Protein AF-A0A5B8H6M1-F1 (afdb_monomer_lite)

Radius of gyration: 38.31 Å; chains: 1; bounding box: 55×42×134 Å

pLDDT: mean 80.53, std 18.55, range [40.47, 98.44]

Sequence (174 aa):
MTNRDAPRPSALPEDAEYSQTPLSSAQYHEQLTAAAASGTKLLSQSTMETQHTINELTKAKNHEELGKITVHGWMHKQGSRKFKGPVAKSWRKRYFALEGAKMYYFHSDVDCRKYFNSRNGELVVGAIDLRDAFKLEQSERLDLPARGIVIHTRHRAWLVCPETDQDFTMWFDA

Foldseek 3Di:
DDDDDDDDDDDDDDDPDPPPPPDPPVRVVVVVVVVVVVVVVVVVVVVVVVVVVVVVVVVVVLVVLQLDWQDKDKKWWFADPPDPDPDGTDIDIWIWTDGPQKIWTFNDVVLVVVCSVPVPCVRTPDMDRNVQWDDWDWDPDPPDPATWIWTDGPVDTIIMHGPDPVSVVSVRVD

Structure (mmCIF, N/CA/C/O backbone):
data_AF-A0A5B8H6M1-F1
#
_entry.id   AF-A0A5B8H6M1-F1
#
loop_
_atom_site.group_PDB
_atom_site.id
_atom_site.type_symbol
_atom_site.label_atom_id
_atom_site.label_alt_id
_atom_site.label_comp_id
_atom_site.label_asym_id
_atom_site.label_entity_id
_atom_site.label_seq_id
_atom_site.pdbx_PDB_ins_code
_atom_site.Cartn_x
_atom_site.Cartn_y
_atom_site.Cartn_z
_atom_site.occupancy
_atom_site.B_iso_or_equiv
_atom_site.auth_seq_id
_atom_site.auth_comp_id
_atom_site.auth_asym_id
_atom_site.auth_atom_id
_atom_site.pdbx_PDB_model_num
ATOM 1 N N . MET A 1 1 ? -25.505 21.810 119.406 1.00 46.06 1 MET A N 1
ATOM 2 C CA . MET A 1 1 ? -25.298 20.350 119.514 1.00 46.06 1 MET A CA 1
ATOM 3 C C . MET A 1 1 ? -26.530 19.688 118.923 1.00 46.06 1 MET A C 1
ATOM 5 O O . MET A 1 1 ? -27.561 19.636 119.575 1.00 46.06 1 MET A O 1
ATOM 9 N N . THR A 1 2 ? -26.485 19.371 117.633 1.00 47.56 2 THR A N 1
ATOM 10 C CA . THR A 1 2 ? -27.658 18.973 116.843 1.00 47.56 2 THR A CA 1
ATOM 11 C C . THR A 1 2 ? -27.647 17.467 116.618 1.00 47.56 2 THR A C 1
ATOM 13 O O . THR A 1 2 ? -26.784 16.965 115.903 1.00 47.56 2 THR A O 1
ATOM 16 N N . ASN A 1 3 ? -28.618 16.772 117.209 1.00 42.91 3 ASN A N 1
ATOM 17 C CA . ASN A 1 3 ? -28.997 15.414 116.827 1.00 42.91 3 ASN A CA 1
ATOM 18 C C . ASN A 1 3 ? -29.767 15.463 115.502 1.00 42.91 3 ASN A C 1
ATOM 20 O O . ASN A 1 3 ? -30.754 16.194 115.408 1.00 42.91 3 ASN A O 1
ATOM 24 N N . ARG A 1 4 ? -29.347 14.671 114.511 1.00 44.03 4 ARG A N 1
ATOM 25 C CA . ARG A 1 4 ? -30.191 14.233 113.390 1.00 44.03 4 ARG A CA 1
ATOM 26 C C . ARG A 1 4 ? -29.807 12.810 112.984 1.00 44.03 4 ARG A C 1
ATOM 28 O O . ARG A 1 4 ? -28.648 12.546 112.679 1.00 44.03 4 ARG A O 1
ATOM 35 N N . ASP A 1 5 ? -30.816 11.945 113.020 1.00 51.47 5 ASP A N 1
ATOM 36 C CA . ASP A 1 5 ? -30.869 10.588 112.478 1.00 51.47 5 ASP A CA 1
ATOM 37 C C . ASP A 1 5 ? -30.302 10.477 111.058 1.00 51.47 5 ASP A C 1
ATOM 39 O O . ASP A 1 5 ? -30.555 11.335 110.208 1.00 51.47 5 ASP A O 1
ATOM 43 N N . ALA A 1 6 ? -29.617 9.365 110.787 1.00 51.78 6 ALA A N 1
ATOM 44 C CA . ALA A 1 6 ? -29.251 8.934 109.443 1.00 51.78 6 ALA A CA 1
ATOM 45 C C . ALA A 1 6 ? -29.960 7.604 109.121 1.00 51.78 6 ALA A C 1
ATOM 47 O O . ALA A 1 6 ? -29.660 6.591 109.759 1.00 51.78 6 ALA A O 1
ATOM 48 N N . PRO A 1 7 ? -30.879 7.564 108.139 1.00 55.06 7 PRO A N 1
ATOM 49 C CA . PRO A 1 7 ? -31.447 6.322 107.646 1.00 55.06 7 PRO A CA 1
ATOM 50 C C . PRO A 1 7 ? -30.567 5.710 106.544 1.00 55.06 7 PRO A C 1
ATOM 52 O O . PRO A 1 7 ? -29.964 6.400 105.723 1.00 55.06 7 PRO A O 1
ATOM 55 N N . ARG A 1 8 ? -30.519 4.377 106.540 1.00 56.59 8 ARG A N 1
ATOM 56 C CA . ARG A 1 8 ? -29.925 3.511 105.508 1.00 56.59 8 ARG A CA 1
ATOM 57 C C . ARG A 1 8 ? -30.525 3.798 104.116 1.00 56.59 8 ARG A C 1
ATOM 59 O O . ARG A 1 8 ? -31.749 3.831 104.021 1.00 56.59 8 ARG A O 1
ATOM 66 N N . PRO A 1 9 ? -29.724 3.828 103.037 1.00 49.09 9 PRO A N 1
ATOM 67 C CA . PRO A 1 9 ? -30.198 3.536 101.681 1.00 49.09 9 PRO A CA 1
ATOM 68 C C . PRO A 1 9 ? -29.655 2.156 101.250 1.00 49.09 9 PRO A C 1
ATOM 70 O O . PRO A 1 9 ? -28.450 1.925 101.295 1.00 49.09 9 PRO A O 1
ATOM 73 N N . SER A 1 10 ? -30.464 1.095 101.151 1.00 49.41 10 SER A N 1
ATOM 74 C CA . SER A 1 10 ? -31.364 0.693 100.048 1.00 49.41 10 SER A CA 1
ATOM 75 C C . SER A 1 10 ? -30.655 0.439 98.710 1.00 49.41 10 SER A C 1
ATOM 77 O O . SER A 1 10 ? -29.885 1.261 98.226 1.00 49.41 10 SER A O 1
ATOM 79 N N . ALA A 1 11 ? -30.938 -0.748 98.170 1.00 52.44 11 ALA A N 1
ATOM 80 C CA . ALA A 1 11 ? -30.343 -1.389 97.006 1.00 52.44 11 ALA A CA 1
ATOM 81 C C . ALA A 1 11 ? -30.409 -0.554 95.717 1.00 52.44 11 ALA A C 1
ATOM 83 O O . ALA A 1 11 ? -31.355 0.201 95.495 1.00 52.44 11 ALA A O 1
ATOM 84 N N . LEU A 1 12 ? -29.398 -0.742 94.867 1.00 43.41 12 LEU A N 1
ATOM 85 C CA . LEU A 1 12 ? -29.358 -0.249 93.491 1.00 43.41 12 LEU A CA 1
ATOM 86 C C . LEU A 1 12 ? -30.338 -1.053 92.613 1.00 43.41 12 LEU A C 1
ATOM 88 O O . LEU A 1 12 ? -30.403 -2.273 92.786 1.00 43.41 12 LEU A O 1
ATOM 92 N N . PRO A 1 13 ? -31.072 -0.410 91.686 1.00 48.78 13 PRO A N 1
ATOM 93 C CA . PRO A 1 13 ? -31.989 -1.095 90.787 1.00 48.78 13 PRO A CA 1
ATOM 94 C C . PRO A 1 13 ? -31.302 -1.602 89.507 1.00 48.78 13 PRO A C 1
ATOM 96 O O . PRO A 1 13 ? -30.498 -0.905 88.891 1.00 48.78 13 PRO A O 1
ATOM 99 N N . GLU A 1 14 ? -31.666 -2.843 89.193 1.00 50.09 14 GLU A N 1
ATOM 100 C CA . GLU A 1 14 ? -31.823 -3.549 87.912 1.00 50.09 14 GLU A CA 1
ATOM 101 C C . GLU A 1 14 ? -31.376 -2.858 86.605 1.00 50.09 14 GLU A C 1
ATOM 103 O O . GLU A 1 14 ? -31.941 -1.864 86.153 1.00 50.09 14 GLU A O 1
ATOM 108 N N . ASP A 1 15 ? -30.374 -3.478 85.975 1.00 41.75 15 ASP A N 1
ATOM 109 C CA . ASP A 1 15 ? -30.357 -3.964 84.586 1.00 41.75 15 ASP A CA 1
ATOM 110 C C . ASP A 1 15 ? -31.256 -3.246 83.559 1.00 41.75 15 ASP A C 1
ATOM 112 O O . ASP A 1 15 ? -32.371 -3.667 83.251 1.00 41.75 15 ASP A O 1
ATOM 116 N N . ALA A 1 16 ? -30.702 -2.224 82.900 1.00 46.03 16 ALA A N 1
ATOM 117 C CA . ALA A 1 16 ? -31.106 -1.869 81.542 1.00 46.03 16 ALA A CA 1
ATOM 118 C C . ALA A 1 16 ? -30.239 -2.666 80.555 1.00 46.03 16 ALA A C 1
ATOM 120 O O . ALA A 1 16 ? -29.124 -2.273 80.205 1.00 46.03 16 ALA A O 1
ATOM 121 N N . GLU A 1 17 ? -30.761 -3.818 80.142 1.00 40.47 17 GLU A N 1
ATOM 122 C CA . GLU A 1 17 ? -30.208 -4.712 79.128 1.00 40.47 17 GLU A CA 1
ATOM 123 C C . GLU A 1 17 ? -30.037 -3.970 77.783 1.00 40.47 17 GLU A C 1
ATOM 125 O O . GLU A 1 17 ? -30.965 -3.835 76.984 1.00 40.47 17 GLU A O 1
ATOM 130 N N . TYR A 1 18 ? -28.827 -3.486 77.492 1.00 42.03 18 TYR A N 1
ATOM 131 C CA . TYR A 1 18 ? -28.427 -3.177 76.119 1.00 42.03 18 TYR A CA 1
ATOM 132 C C . TYR A 1 18 ? -28.172 -4.513 75.411 1.00 42.03 18 TYR A C 1
ATOM 134 O O . TYR A 1 18 ? -27.050 -5.014 75.374 1.00 42.03 18 TYR A O 1
ATOM 142 N N . SER A 1 19 ? -29.224 -5.116 74.851 1.00 49.91 19 SER A N 1
ATOM 143 C CA . SER A 1 19 ? -29.085 -6.244 73.923 1.00 49.91 19 SER A CA 1
ATOM 144 C C . SER A 1 19 ? -28.500 -5.752 72.593 1.00 49.91 19 SER A C 1
ATOM 146 O O . SER A 1 19 ? -29.180 -5.637 71.578 1.00 49.91 19 SER A O 1
ATOM 148 N N . GLN A 1 20 ? -27.205 -5.441 72.591 1.00 52.25 20 GLN A N 1
ATOM 149 C CA . GLN A 1 20 ? -26.383 -5.524 71.392 1.00 52.25 20 GLN A CA 1
ATOM 150 C C . GLN A 1 20 ? -25.789 -6.926 71.363 1.00 52.25 20 GLN A C 1
ATOM 152 O O . GLN A 1 20 ? -24.673 -7.149 71.821 1.00 52.25 20 GLN A O 1
ATOM 157 N N . THR A 1 21 ? -26.533 -7.891 70.824 1.00 56.41 21 THR A N 1
ATOM 158 C CA . THR A 1 21 ? -25.902 -9.127 70.359 1.00 56.41 21 THR A CA 1
ATOM 159 C C . THR A 1 21 ? -24.965 -8.748 69.211 1.00 56.41 21 THR A C 1
ATOM 161 O O . THR A 1 21 ? -25.460 -8.274 68.181 1.00 56.41 21 THR A O 1
ATOM 164 N N . PRO A 1 22 ? -23.635 -8.897 69.348 1.00 56.94 22 PRO A N 1
ATOM 165 C CA . PRO A 1 22 ? -22.748 -8.709 68.216 1.00 56.94 22 PRO A CA 1
ATOM 166 C C . PRO A 1 22 ? -23.116 -9.762 67.173 1.00 56.94 22 PRO A C 1
ATOM 168 O O . PRO A 1 22 ? -23.216 -10.951 67.483 1.00 56.94 22 PRO A O 1
ATOM 171 N N . LEU A 1 23 ? -23.375 -9.310 65.947 1.00 58.31 23 LEU A N 1
ATOM 172 C CA . LEU A 1 23 ? -23.621 -10.204 64.823 1.00 58.31 23 LEU A CA 1
ATOM 173 C C . LEU A 1 23 ? -22.461 -11.202 64.732 1.00 58.31 23 LEU A C 1
ATOM 175 O O . LEU A 1 23 ? -21.286 -10.847 64.854 1.00 58.31 23 LEU A O 1
ATOM 179 N N . SER A 1 24 ? -22.804 -12.470 64.537 1.00 68.19 24 SER A N 1
ATOM 180 C CA . SER A 1 24 ? -21.820 -13.522 64.314 1.00 68.19 24 SER A CA 1
ATOM 181 C C . SER A 1 24 ? -20.982 -13.189 63.078 1.00 68.19 24 SER A C 1
ATOM 183 O O . SER A 1 24 ? -21.485 -12.630 62.101 1.00 68.19 24 SER A O 1
ATOM 185 N N . SER A 1 25 ? -19.705 -13.574 63.083 1.00 63.84 25 SER A N 1
ATOM 186 C CA . SER A 1 25 ? -18.824 -13.455 61.913 1.00 63.84 25 SER A CA 1
ATOM 187 C C . SER A 1 25 ? -19.441 -14.072 60.650 1.00 63.84 25 SER A C 1
ATOM 189 O O . SER A 1 25 ? -19.243 -13.551 59.554 1.00 63.84 25 SER A O 1
ATOM 191 N N . ALA A 1 26 ? -20.254 -15.123 60.803 1.00 67.69 26 ALA A N 1
ATOM 192 C CA . ALA A 1 26 ? -21.008 -15.728 59.711 1.00 67.69 26 ALA A CA 1
ATOM 193 C C . ALA A 1 26 ? -22.090 -14.788 59.153 1.00 67.69 26 ALA A C 1
ATOM 195 O O . ALA A 1 26 ? -22.218 -14.651 57.939 1.00 67.69 26 ALA A O 1
ATOM 196 N N . GLN A 1 27 ? -22.811 -14.079 60.025 1.00 69.56 27 GLN A N 1
ATOM 197 C CA . GLN A 1 27 ? -23.860 -13.135 59.624 1.00 69.56 27 GLN A CA 1
ATOM 198 C C . GLN A 1 27 ? -23.271 -11.892 58.946 1.00 69.56 27 GLN A C 1
ATOM 200 O O . GLN A 1 27 ? -23.824 -11.405 57.961 1.00 69.56 27 GLN A O 1
ATOM 205 N N . TYR A 1 28 ? -22.109 -11.419 59.411 1.00 61.12 28 TYR A N 1
ATOM 206 C CA . TYR A 1 28 ? -21.356 -10.363 58.729 1.00 61.12 28 TYR A CA 1
ATOM 207 C C . TYR A 1 28 ? -20.914 -10.785 57.322 1.00 61.12 28 TYR A C 1
ATOM 209 O O . TYR A 1 28 ? -21.016 -10.001 56.376 1.00 61.12 28 TYR A O 1
ATOM 217 N N . HIS A 1 29 ? -20.443 -12.024 57.163 1.00 61.19 29 HIS A N 1
ATOM 218 C CA . HIS A 1 29 ? -20.011 -12.537 55.865 1.00 61.19 29 HIS A CA 1
ATOM 219 C C . HIS A 1 29 ? -21.188 -12.699 54.890 1.00 61.19 29 HIS A C 1
ATOM 221 O O . HIS A 1 29 ? -21.080 -12.353 53.712 1.00 61.19 29 HIS A O 1
ATOM 227 N N . GLU A 1 30 ? -22.340 -13.151 55.382 1.00 64.25 30 GLU A N 1
ATOM 228 C CA . GLU A 1 30 ? -23.560 -13.306 54.588 1.00 64.25 30 GLU A CA 1
ATOM 229 C C . GLU A 1 30 ? -24.119 -11.952 54.113 1.00 64.25 30 GLU A C 1
ATOM 231 O O . GLU A 1 30 ? -24.446 -11.803 52.933 1.00 64.25 30 GLU A O 1
ATOM 236 N N . GLN A 1 31 ? -24.115 -10.920 54.970 1.00 63.38 31 GLN A N 1
ATOM 237 C CA . GLN A 1 31 ? -24.501 -9.552 54.587 1.00 63.38 31 GLN A CA 1
ATOM 238 C C . GLN A 1 31 ? -23.579 -8.941 53.520 1.00 63.38 31 GLN A C 1
ATOM 240 O O . GLN A 1 31 ? -24.069 -8.336 52.563 1.00 63.38 31 GLN A O 1
ATOM 245 N N . LEU A 1 32 ? -22.258 -9.119 53.642 1.00 58.44 32 LEU A N 1
ATOM 246 C CA . LEU A 1 32 ? -21.295 -8.653 52.633 1.00 58.44 32 LEU A CA 1
ATOM 247 C C . LEU A 1 32 ? -21.494 -9.363 51.285 1.00 58.44 32 LEU A C 1
ATOM 249 O O . LEU A 1 32 ? -21.409 -8.734 50.229 1.00 58.44 32 LEU A O 1
ATOM 253 N N . THR A 1 33 ? -21.817 -10.657 51.318 1.00 60.25 33 THR A N 1
ATOM 254 C CA . THR A 1 33 ? -22.051 -11.464 50.112 1.00 60.25 33 THR A CA 1
ATOM 255 C C . THR A 1 33 ? -23.355 -11.063 49.411 1.00 60.25 33 THR A C 1
ATOM 257 O O . THR A 1 33 ? -23.377 -10.896 48.189 1.00 60.25 33 THR A O 1
ATOM 260 N N . ALA A 1 34 ? -24.430 -10.825 50.168 1.00 59.06 34 ALA A N 1
ATOM 261 C CA . ALA A 1 34 ? -25.723 -10.394 49.633 1.00 59.06 34 ALA A CA 1
ATOM 262 C C . ALA A 1 34 ? -25.672 -8.986 49.002 1.00 59.06 34 ALA A C 1
ATOM 264 O O . ALA A 1 34 ? -26.248 -8.759 47.933 1.00 59.06 34 ALA A O 1
ATOM 265 N N . ALA A 1 35 ? -24.934 -8.051 49.615 1.00 57.16 35 ALA A N 1
ATOM 266 C CA . ALA A 1 35 ? -24.728 -6.706 49.073 1.00 57.16 35 ALA A CA 1
ATOM 267 C C . ALA A 1 35 ? -23.869 -6.711 47.789 1.00 57.16 35 ALA A C 1
ATOM 269 O O . ALA A 1 35 ? -24.172 -5.987 46.838 1.00 57.16 35 ALA A O 1
ATOM 270 N N . ALA A 1 36 ? -22.844 -7.569 47.712 1.00 54.56 36 ALA A N 1
ATOM 271 C CA . ALA A 1 36 ? -21.989 -7.707 46.528 1.00 54.56 36 ALA A CA 1
ATOM 272 C C . ALA A 1 36 ? -22.697 -8.378 45.328 1.00 54.56 36 ALA A C 1
ATOM 274 O O . ALA A 1 36 ? -22.400 -8.070 44.169 1.00 54.56 36 ALA A O 1
ATOM 275 N N . ALA A 1 37 ? -23.663 -9.268 45.577 1.00 53.41 37 ALA A N 1
ATOM 276 C CA . ALA A 1 37 ? -24.377 -10.008 44.531 1.00 53.41 37 ALA A CA 1
ATOM 277 C C . ALA A 1 37 ? -25.367 -9.147 43.717 1.00 53.41 37 ALA A C 1
ATOM 279 O O . ALA A 1 37 ? -25.626 -9.439 42.548 1.00 53.41 37 ALA A O 1
ATOM 280 N N . SER A 1 38 ? -25.904 -8.071 44.304 1.00 53.66 38 SER A N 1
ATOM 281 C CA . SER A 1 38 ? -26.875 -7.196 43.624 1.00 53.66 38 SER A CA 1
ATOM 282 C C . SER A 1 38 ? -26.205 -6.146 42.725 1.00 53.66 38 SER A C 1
ATOM 284 O O . SER A 1 38 ? -26.712 -5.844 41.646 1.00 53.66 38 SER A O 1
ATOM 286 N N . GLY A 1 39 ? -25.030 -5.633 43.114 1.00 49.53 39 GLY A N 1
ATOM 287 C CA . GLY A 1 39 ? -24.274 -4.654 42.316 1.00 49.53 39 GLY A CA 1
ATOM 288 C C . GLY A 1 39 ? -23.553 -5.254 41.101 1.00 49.53 39 GLY A C 1
ATOM 289 O O . GLY A 1 39 ? -23.376 -4.588 40.083 1.00 49.53 39 GLY A O 1
ATOM 290 N N . THR A 1 40 ? -23.179 -6.534 41.165 1.00 51.44 40 THR A N 1
ATOM 291 C CA . THR A 1 40 ? -22.402 -7.215 40.115 1.00 51.44 40 THR A CA 1
ATOM 292 C C . THR A 1 40 ? -23.211 -7.530 38.855 1.00 51.44 40 THR A C 1
ATOM 294 O O . THR A 1 40 ? -22.655 -7.470 37.759 1.00 51.44 40 THR A O 1
ATOM 297 N N . LYS A 1 41 ? -24.520 -7.805 38.966 1.00 52.78 41 LYS A N 1
ATOM 298 C CA . LYS A 1 41 ? -25.389 -8.041 37.795 1.00 52.78 41 LYS A CA 1
ATOM 299 C C . LYS A 1 41 ? -25.662 -6.777 36.976 1.00 52.78 41 LYS A C 1
ATOM 301 O O . LYS A 1 41 ? -25.648 -6.846 35.753 1.00 52.78 41 LYS A O 1
ATOM 306 N N . LEU A 1 42 ? -25.878 -5.633 37.628 1.00 55.16 42 LEU A N 1
ATOM 307 C CA . LEU A 1 42 ? -26.121 -4.361 36.934 1.00 55.16 42 LEU A CA 1
ATOM 308 C C . LEU A 1 42 ? -24.852 -3.828 36.255 1.00 55.16 42 LEU A C 1
ATOM 310 O O . LEU A 1 42 ? -24.920 -3.386 35.108 1.00 55.16 42 LEU A O 1
ATOM 314 N N . LEU A 1 43 ? -23.687 -3.933 36.912 1.00 54.75 43 LEU A N 1
ATOM 315 C CA . LEU A 1 43 ? -22.411 -3.603 36.270 1.00 54.75 43 LEU A CA 1
ATOM 316 C C . LEU A 1 43 ? -22.108 -4.545 35.097 1.00 54.75 43 LEU A C 1
ATOM 318 O O . LEU A 1 43 ? -21.702 -4.068 34.042 1.00 54.75 43 LEU A O 1
ATOM 322 N N . SER A 1 44 ? -22.335 -5.859 35.230 1.00 64.69 44 SER A N 1
ATOM 323 C CA . SER A 1 44 ? -22.056 -6.794 34.130 1.00 64.69 44 SER A CA 1
ATOM 324 C C . SER A 1 44 ? -22.973 -6.558 32.927 1.00 64.69 44 SER A C 1
ATOM 326 O O . SER A 1 44 ? -22.497 -6.530 31.793 1.00 64.69 44 SER A O 1
ATOM 328 N N . GLN A 1 45 ? -24.257 -6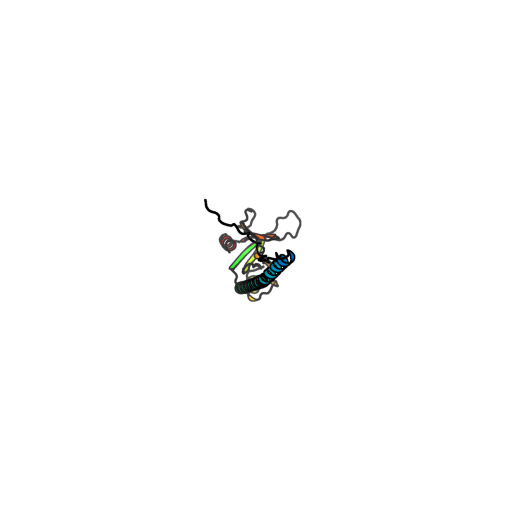.281 33.161 1.00 64.81 45 GLN A N 1
ATOM 329 C CA . GLN A 1 45 ? -25.209 -5.959 32.103 1.00 64.81 45 GLN A CA 1
ATOM 330 C C . GLN A 1 45 ? -24.849 -4.647 31.387 1.00 64.81 45 GLN A C 1
ATOM 332 O O . GLN A 1 45 ? -24.756 -4.632 30.161 1.00 64.81 45 GLN A O 1
ATOM 337 N N . SER A 1 46 ? -24.522 -3.588 32.136 1.00 69.00 46 SER A N 1
ATOM 338 C CA . SER A 1 46 ? -24.081 -2.305 31.566 1.00 69.00 46 SER A CA 1
ATOM 339 C C . SER A 1 46 ? -22.780 -2.438 30.759 1.00 69.00 46 SER A C 1
ATOM 341 O O . SER A 1 46 ? -22.662 -1.881 29.662 1.00 69.00 46 SER A O 1
ATOM 343 N N . THR A 1 47 ? -21.816 -3.236 31.236 1.00 75.25 47 THR A N 1
ATOM 344 C CA . THR A 1 47 ? -20.585 -3.505 30.471 1.00 75.25 47 THR A CA 1
ATOM 345 C C . THR A 1 47 ? -20.856 -4.285 29.184 1.00 75.25 47 THR A C 1
ATOM 347 O O . THR A 1 47 ? -20.273 -3.958 28.151 1.00 75.25 47 THR A O 1
ATOM 350 N N . MET A 1 48 ? -21.774 -5.259 29.193 1.00 74.69 48 MET A N 1
ATOM 351 C CA . MET A 1 48 ? -22.137 -6.013 27.987 1.00 74.69 48 MET A CA 1
ATOM 352 C C . MET A 1 48 ? -22.876 -5.156 26.952 1.00 74.69 48 MET A C 1
ATOM 354 O O . MET A 1 48 ? -22.561 -5.237 25.765 1.00 74.69 48 MET A O 1
ATOM 358 N N . GLU A 1 49 ? -23.805 -4.300 27.380 1.00 80.75 49 GLU A N 1
ATOM 359 C CA . GLU A 1 49 ? -24.524 -3.366 26.499 1.00 80.75 49 GLU A CA 1
ATOM 360 C C . GLU A 1 49 ? -23.570 -2.347 25.854 1.00 80.75 49 GLU A C 1
ATOM 362 O O . GLU A 1 49 ? -23.645 -2.078 24.649 1.00 80.75 49 GLU A O 1
ATOM 367 N N . THR A 1 50 ? -22.601 -1.848 26.627 1.00 82.62 50 THR A N 1
ATOM 368 C CA . THR A 1 50 ? -21.543 -0.961 26.125 1.00 82.62 50 THR A CA 1
ATOM 369 C C . THR A 1 50 ? -20.676 -1.676 25.086 1.00 82.62 50 THR A C 1
ATOM 371 O O . THR A 1 50 ? -20.435 -1.145 24.002 1.00 82.62 50 THR A O 1
ATOM 374 N N . GLN A 1 51 ? -20.255 -2.913 25.367 1.00 80.38 51 GLN A N 1
ATOM 375 C CA . GLN A 1 51 ? -19.430 -3.704 24.453 1.00 80.38 51 GLN A CA 1
ATOM 376 C C . GLN A 1 51 ? -20.164 -4.038 23.144 1.00 80.38 51 GLN A C 1
ATOM 378 O O . GLN A 1 51 ? -19.571 -3.974 22.065 1.00 80.38 51 GLN A O 1
ATOM 383 N N . HIS A 1 52 ? -21.457 -4.361 23.224 1.00 86.19 52 HIS A N 1
ATOM 384 C CA . HIS A 1 52 ? -22.303 -4.596 22.056 1.00 86.19 52 HIS A CA 1
ATOM 385 C C . HIS A 1 52 ? -22.424 -3.333 21.195 1.00 86.19 52 HIS A C 1
ATOM 387 O O . HIS A 1 52 ? -22.207 -3.386 19.987 1.00 86.19 52 HIS A O 1
ATOM 393 N N . THR A 1 53 ? -22.679 -2.182 21.822 1.00 87.50 53 THR A N 1
ATOM 394 C CA . THR A 1 53 ? -22.768 -0.889 21.127 1.00 87.50 53 THR A CA 1
ATOM 395 C C . THR A 1 53 ? -21.457 -0.539 20.418 1.00 87.50 53 THR A C 1
ATOM 397 O O . THR A 1 53 ? -21.472 -0.152 19.252 1.00 87.50 53 THR A O 1
ATOM 400 N N . ILE A 1 54 ? -20.309 -0.746 21.076 1.00 85.81 54 ILE A N 1
ATOM 401 C CA . ILE A 1 54 ? -18.982 -0.545 20.472 1.00 85.81 54 ILE A CA 1
ATOM 402 C C . ILE A 1 54 ? -18.783 -1.464 19.260 1.00 85.81 54 ILE A C 1
ATOM 404 O O . ILE A 1 54 ? -18.308 -1.009 18.216 1.00 85.81 54 ILE A O 1
ATOM 408 N N . ASN A 1 55 ? -19.154 -2.742 19.364 1.00 86.81 55 ASN A N 1
ATOM 409 C CA . ASN A 1 55 ? -19.032 -3.691 18.256 1.00 86.81 55 ASN A CA 1
ATOM 410 C C . ASN A 1 55 ? -19.903 -3.298 17.056 1.00 86.81 55 ASN A C 1
ATOM 412 O O . ASN A 1 55 ? -19.428 -3.352 15.920 1.00 86.81 55 ASN A O 1
ATOM 416 N N . GLU A 1 56 ? -21.147 -2.884 17.289 1.00 85.12 56 GLU A N 1
ATOM 417 C CA . GLU A 1 56 ? -22.062 -2.467 16.222 1.00 85.12 56 GLU A CA 1
ATOM 418 C C . GLU A 1 56 ? -21.600 -1.164 15.554 1.00 85.12 56 GLU A C 1
ATOM 420 O O . GLU A 1 56 ? -21.540 -1.096 14.325 1.00 85.12 56 GLU A O 1
ATOM 425 N N . LEU A 1 57 ? -21.140 -0.175 16.331 1.00 80.38 57 LEU A N 1
ATOM 426 C CA . LEU A 1 57 ? -20.510 1.039 15.793 1.00 80.38 57 LEU A CA 1
ATOM 427 C C . LEU A 1 57 ? -19.258 0.714 14.966 1.00 80.38 57 LEU A C 1
ATOM 429 O O . LEU A 1 57 ? -19.042 1.287 13.898 1.00 80.38 57 LEU A O 1
ATOM 433 N N . THR A 1 58 ? -18.451 -0.246 15.424 1.00 75.75 58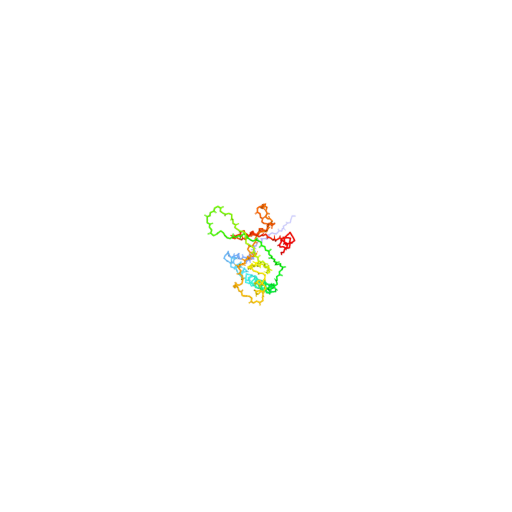 THR A N 1
ATOM 434 C CA . THR A 1 58 ? -17.252 -0.694 14.704 1.00 75.75 58 THR A CA 1
ATOM 435 C C . THR A 1 58 ? -17.619 -1.371 13.383 1.00 75.75 58 THR A C 1
ATOM 437 O O . THR A 1 58 ? -16.994 -1.098 12.360 1.00 75.75 58 THR A O 1
ATOM 440 N N . LYS A 1 59 ? -18.650 -2.226 13.360 1.00 75.44 59 LYS A N 1
ATOM 441 C CA . LYS A 1 59 ? -19.149 -2.839 12.119 1.00 75.44 59 LYS A CA 1
ATOM 442 C C . LYS A 1 59 ? -19.683 -1.800 11.139 1.00 75.44 59 LYS A C 1
ATOM 444 O O . LYS A 1 59 ? -19.339 -1.873 9.963 1.00 75.44 59 LYS A O 1
ATOM 449 N N . ALA A 1 60 ? -20.481 -0.844 11.614 1.00 72.12 60 ALA A N 1
ATOM 450 C CA . ALA A 1 60 ? -21.053 0.205 10.776 1.00 72.12 60 ALA A CA 1
ATOM 451 C C . ALA A 1 60 ? -19.953 1.053 10.119 1.00 72.12 60 ALA A C 1
ATOM 453 O O . ALA A 1 60 ? -19.948 1.213 8.900 1.00 72.12 60 ALA A O 1
ATOM 454 N N . LYS A 1 61 ? -18.954 1.483 10.900 1.00 73.38 61 LYS A N 1
ATOM 455 C CA . LYS A 1 61 ? -17.798 2.227 10.381 1.00 73.38 61 LYS A CA 1
ATOM 456 C C . LYS A 1 61 ? -17.000 1.426 9.348 1.00 73.38 61 LYS A C 1
ATOM 458 O O . LYS A 1 61 ? -16.618 1.956 8.312 1.00 73.38 61 LYS A O 1
ATOM 463 N N . ASN A 1 62 ? -16.781 0.133 9.595 1.00 70.94 62 ASN A N 1
ATOM 464 C CA . ASN A 1 62 ? -16.098 -0.735 8.632 1.00 70.94 62 ASN A CA 1
ATOM 465 C C . ASN A 1 62 ? -16.879 -0.887 7.317 1.00 70.94 62 ASN A C 1
ATOM 467 O O . ASN A 1 62 ? -16.266 -1.043 6.266 1.00 70.94 62 ASN A O 1
ATOM 471 N N . HIS A 1 63 ? -18.212 -0.864 7.368 1.00 66.62 63 HIS A N 1
ATOM 472 C CA . HIS A 1 63 ? -19.056 -0.969 6.180 1.00 66.62 63 HIS A CA 1
ATOM 473 C C . HIS A 1 63 ? -19.044 0.318 5.342 1.00 66.62 63 HIS A C 1
ATOM 475 O O . HIS A 1 63 ? -19.147 0.248 4.122 1.00 66.62 63 HIS A O 1
ATOM 481 N N . GLU A 1 64 ? -18.893 1.482 5.975 1.00 71.31 64 GLU A N 1
ATOM 482 C CA . GLU A 1 64 ? -18.802 2.773 5.281 1.00 71.31 64 GLU A CA 1
ATOM 483 C C . GLU A 1 64 ? -17.465 2.949 4.537 1.00 71.31 64 GLU A C 1
ATOM 485 O O . GLU A 1 64 ? -17.424 3.513 3.446 1.00 71.31 64 GLU A O 1
ATOM 490 N N . GLU A 1 65 ? -16.375 2.398 5.078 1.00 71.75 65 GLU A N 1
ATOM 491 C CA . GLU A 1 65 ? -15.049 2.406 4.437 1.00 71.75 65 GLU A CA 1
ATOM 492 C C . GLU A 1 65 ? -14.903 1.346 3.328 1.00 71.75 65 GLU A C 1
ATOM 494 O O . GLU A 1 65 ? -13.935 1.355 2.561 1.00 71.75 65 GLU A O 1
ATOM 499 N N . LEU A 1 66 ? -15.858 0.416 3.208 1.00 78.06 66 LEU A N 1
ATOM 500 C CA . LEU A 1 66 ? -15.799 -0.637 2.202 1.00 78.06 66 LEU A CA 1
ATOM 501 C C . LEU A 1 66 ? -15.993 -0.046 0.796 1.00 78.06 66 LEU A C 1
ATOM 503 O O . LEU A 1 66 ? -17.034 0.497 0.449 1.00 78.06 66 LEU A O 1
ATOM 507 N N . GLY A 1 67 ? -14.996 -0.228 -0.063 1.00 80.00 67 GLY A N 1
ATOM 508 C CA . GLY A 1 67 ? -15.005 0.180 -1.471 1.00 80.00 67 GLY A CA 1
ATOM 509 C C . GLY A 1 67 ? -14.346 1.523 -1.724 1.00 80.00 67 GLY A C 1
ATOM 510 O O . GLY A 1 67 ? -14.076 1.851 -2.879 1.00 80.00 67 GLY A O 1
ATOM 511 N N . LYS A 1 68 ? -14.026 2.268 -0.665 1.00 90.56 68 LYS A N 1
ATOM 512 C CA . LYS A 1 68 ? -13.302 3.527 -0.766 1.00 90.56 68 LYS A CA 1
ATOM 513 C C . LYS A 1 68 ? -11.802 3.262 -0.715 1.00 90.56 68 LYS A C 1
ATOM 515 O O . LYS A 1 68 ? -11.272 2.760 0.272 1.00 90.56 68 LYS A O 1
ATOM 520 N N . ILE A 1 69 ? -11.120 3.611 -1.799 1.00 94.75 69 ILE A N 1
ATOM 521 C CA . ILE A 1 69 ? -9.662 3.545 -1.868 1.00 94.75 69 ILE A CA 1
ATOM 522 C C . ILE A 1 69 ? -9.105 4.891 -1.404 1.00 94.75 69 ILE A C 1
ATOM 524 O O . ILE A 1 69 ? -9.455 5.920 -1.981 1.00 94.75 69 ILE A O 1
ATOM 528 N N . THR A 1 70 ? -8.258 4.895 -0.375 1.00 95.69 70 THR A N 1
ATOM 529 C CA . THR A 1 70 ? -7.623 6.123 0.140 1.00 95.69 70 THR A CA 1
ATOM 530 C C . THR A 1 70 ? -6.395 6.504 -0.677 1.00 95.69 70 THR A C 1
ATOM 532 O O . THR A 1 70 ? -6.246 7.654 -1.077 1.00 95.69 70 THR A O 1
ATOM 535 N N . VAL A 1 71 ? -5.549 5.522 -0.984 1.00 96.88 71 VAL A N 1
ATOM 536 C CA . VAL A 1 71 ? -4.356 5.674 -1.820 1.00 96.88 71 VAL A CA 1
ATOM 537 C C . VAL A 1 71 ? -4.159 4.429 -2.678 1.00 96.88 71 VAL A C 1
ATOM 539 O O . VAL A 1 71 ? -4.453 3.301 -2.270 1.00 96.88 71 VAL A O 1
ATOM 542 N N . HIS A 1 72 ? -3.673 4.625 -3.900 1.00 97.62 72 HIS A N 1
ATOM 543 C CA . HIS A 1 72 ? -3.315 3.543 -4.802 1.00 97.62 72 HIS A CA 1
ATOM 544 C C . HIS A 1 72 ? -2.172 3.950 -5.723 1.00 97.62 72 HIS A C 1
ATOM 546 O O . HIS A 1 72 ? -1.990 5.123 -6.043 1.00 97.62 72 HIS A O 1
ATOM 552 N N . GLY A 1 73 ? -1.434 2.975 -6.233 1.00 97.81 73 GLY A N 1
ATOM 553 C CA . GLY A 1 73 ? -0.320 3.257 -7.122 1.00 97.81 73 GLY A CA 1
ATOM 554 C C . GLY A 1 73 ? 0.587 2.064 -7.337 1.00 97.81 73 GLY A C 1
ATOM 555 O O . GLY A 1 73 ? 0.448 1.006 -6.717 1.00 97.81 73 GLY A O 1
ATOM 556 N N . TRP A 1 74 ? 1.530 2.235 -8.252 1.00 97.88 74 TRP A N 1
ATOM 557 C CA . TRP A 1 74 ? 2.548 1.235 -8.516 1.00 97.88 74 TRP A CA 1
ATOM 558 C C . TRP A 1 74 ? 3.637 1.280 -7.446 1.00 97.88 74 TRP A C 1
ATOM 560 O O . TRP A 1 74 ? 4.141 2.341 -7.096 1.00 97.88 74 TRP A O 1
ATOM 570 N N . MET A 1 75 ? 4.024 0.106 -6.945 1.00 97.62 75 MET A N 1
ATOM 571 C CA . MET A 1 75 ? 5.167 -0.037 -6.047 1.00 97.62 75 MET A CA 1
ATOM 572 C C . MET A 1 75 ? 5.958 -1.305 -6.369 1.00 97.62 75 MET A C 1
ATOM 574 O O . MET A 1 75 ? 5.412 -2.335 -6.786 1.00 97.62 75 MET A O 1
ATOM 578 N N . HIS A 1 76 ? 7.261 -1.265 -6.115 1.00 96.31 76 HIS A N 1
ATOM 579 C CA . HIS A 1 76 ? 8.109 -2.448 -6.117 1.00 96.31 76 HIS A CA 1
ATOM 580 C C . HIS A 1 76 ? 8.067 -3.102 -4.745 1.00 96.31 76 HIS A C 1
ATOM 582 O O . HIS A 1 76 ? 8.414 -2.492 -3.746 1.00 96.31 76 HIS A O 1
ATOM 588 N N . LYS A 1 77 ? 7.688 -4.376 -4.682 1.00 94.50 77 LYS A N 1
ATOM 589 C CA . LYS A 1 77 ? 7.736 -5.153 -3.441 1.00 94.50 77 LYS A CA 1
ATOM 590 C C . LYS A 1 77 ? 8.830 -6.198 -3.491 1.00 94.50 77 LYS A C 1
ATOM 592 O O . LYS A 1 77 ? 9.093 -6.791 -4.543 1.00 94.50 77 LYS A O 1
ATOM 597 N N . GLN A 1 78 ? 9.384 -6.520 -2.326 1.00 90.31 78 GLN A N 1
ATOM 598 C CA . GLN A 1 78 ? 10.327 -7.625 -2.234 1.00 90.31 78 GLN A CA 1
ATOM 599 C C . GLN A 1 78 ? 9.638 -8.948 -2.636 1.00 90.31 78 GLN A C 1
ATOM 601 O O . GLN A 1 78 ? 8.540 -9.294 -2.165 1.00 90.31 78 GLN A O 1
ATOM 606 N N . GLY A 1 79 ? 10.266 -9.675 -3.557 1.00 83.50 79 GLY A N 1
ATOM 607 C CA . GLY A 1 79 ? 9.865 -10.998 -4.017 1.00 83.50 79 GLY A CA 1
ATOM 608 C C . GLY A 1 79 ? 10.069 -12.065 -2.942 1.00 83.50 79 GLY A C 1
ATOM 609 O O . GLY A 1 79 ? 10.829 -11.893 -1.987 1.00 83.50 79 GLY A O 1
ATOM 610 N N . SER A 1 80 ? 9.360 -13.186 -3.088 1.00 70.44 80 SER A N 1
ATOM 611 C CA . SER A 1 80 ? 9.578 -14.352 -2.229 1.00 70.44 80 SER A CA 1
ATOM 612 C C . SER A 1 80 ? 10.807 -15.123 -2.710 1.00 70.44 80 SER A C 1
ATOM 614 O O . SER A 1 80 ? 10.970 -15.317 -3.917 1.00 70.44 80 SER A O 1
ATOM 616 N N . ARG A 1 81 ? 11.656 -15.592 -1.786 1.00 64.62 81 ARG A N 1
ATOM 617 C CA . ARG A 1 81 ? 12.727 -16.533 -2.141 1.00 64.62 81 ARG A CA 1
ATOM 618 C C . ARG A 1 81 ? 12.083 -17.860 -2.528 1.00 64.62 81 ARG A C 1
ATOM 620 O O . ARG A 1 81 ? 11.518 -18.528 -1.670 1.00 64.62 81 ARG A O 1
ATOM 627 N N . LYS A 1 82 ? 12.182 -18.239 -3.803 1.00 61.06 82 LYS A N 1
ATOM 628 C CA . LYS A 1 82 ? 11.846 -19.600 -4.256 1.00 61.06 82 LYS A CA 1
ATOM 629 C C . LYS A 1 82 ? 13.021 -20.573 -4.115 1.00 61.06 82 LYS A C 1
ATOM 631 O O . LYS A 1 82 ? 12.799 -21.772 -4.058 1.00 61.06 82 LYS A O 1
ATOM 636 N N . PHE A 1 83 ? 14.250 -20.060 -4.026 1.00 57.00 83 PHE A N 1
ATOM 637 C CA . PHE A 1 83 ? 15.472 -20.854 -3.912 1.00 57.00 83 PHE A CA 1
ATOM 638 C C . PHE A 1 83 ? 16.258 -20.460 -2.656 1.00 57.00 83 PHE A C 1
ATOM 640 O O . PHE A 1 83 ? 16.404 -19.272 -2.348 1.00 57.00 83 PHE A O 1
ATOM 647 N N . LYS A 1 84 ? 16.744 -21.457 -1.910 1.00 56.12 84 LYS A N 1
ATOM 648 C CA . LYS A 1 84 ? 17.515 -21.284 -0.671 1.00 56.12 84 LYS A CA 1
ATOM 649 C C . LYS A 1 84 ? 19.003 -21.177 -1.038 1.00 56.12 84 LYS A C 1
ATOM 651 O O . LYS A 1 84 ? 19.753 -22.126 -0.879 1.00 56.12 84 LYS A O 1
ATOM 656 N N . GLY A 1 85 ? 19.401 -20.035 -1.597 1.00 63.66 85 GLY A N 1
ATOM 657 C CA . GLY A 1 85 ? 20.784 -19.745 -1.994 1.00 63.66 85 GLY A CA 1
ATOM 658 C C . GLY A 1 85 ? 21.151 -18.268 -1.796 1.00 63.66 85 GLY A C 1
ATOM 659 O O . GLY A 1 85 ? 20.282 -17.479 -1.411 1.00 63.66 85 GLY A O 1
ATOM 660 N N . PRO A 1 86 ? 22.410 -17.876 -2.065 1.00 58.34 86 PRO A N 1
ATOM 661 C CA . PRO A 1 86 ? 22.926 -16.516 -1.850 1.00 58.34 86 PRO A CA 1
ATOM 662 C C . PRO A 1 86 ? 22.394 -15.467 -2.845 1.00 58.34 86 PRO A C 1
ATOM 664 O O . PRO A 1 86 ? 22.842 -14.325 -2.843 1.00 58.34 86 PRO A O 1
ATOM 667 N N . VAL A 1 87 ? 21.425 -15.824 -3.691 1.00 60.06 87 VAL A N 1
ATOM 668 C CA . VAL A 1 87 ? 20.837 -14.905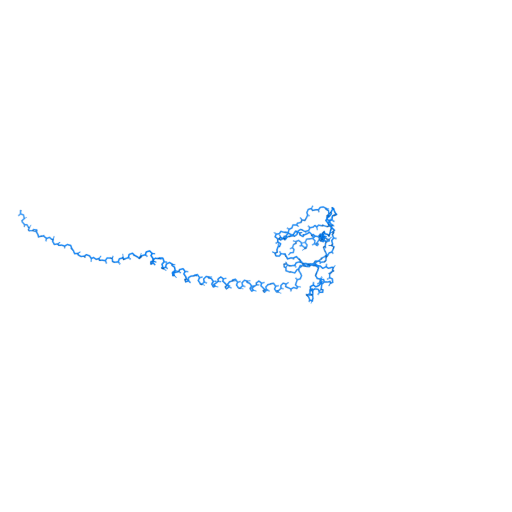 -4.669 1.00 60.06 87 VAL A CA 1
ATOM 669 C C . VAL A 1 87 ? 19.953 -13.883 -3.950 1.00 60.06 87 VAL A C 1
ATOM 671 O O . VAL A 1 87 ? 19.048 -14.242 -3.186 1.00 60.06 87 VAL A O 1
ATOM 674 N N . ALA A 1 88 ? 20.218 -12.600 -4.207 1.00 63.38 88 ALA A N 1
ATOM 675 C CA . ALA A 1 88 ? 19.431 -11.485 -3.695 1.00 63.38 88 ALA A CA 1
ATOM 676 C C . ALA A 1 88 ? 17.939 -11.660 -4.032 1.00 63.38 88 ALA A C 1
ATOM 678 O O . ALA A 1 88 ? 17.572 -12.158 -5.099 1.00 63.38 88 ALA A O 1
ATOM 679 N N . LYS A 1 89 ? 17.045 -11.264 -3.114 1.00 69.25 89 LYS A N 1
ATOM 680 C CA . LYS A 1 89 ? 15.601 -11.340 -3.382 1.00 69.25 89 LYS A CA 1
ATOM 681 C C . LYS A 1 89 ? 15.262 -10.398 -4.539 1.00 69.25 89 LYS A C 1
ATOM 683 O O . LYS A 1 89 ? 15.580 -9.217 -4.465 1.00 69.25 89 LYS A O 1
ATOM 688 N N . SER A 1 90 ? 14.582 -10.907 -5.565 1.00 84.31 90 SER A N 1
ATOM 689 C CA . SER A 1 90 ? 14.138 -10.091 -6.697 1.00 84.31 90 SER A CA 1
ATOM 690 C C . SER A 1 90 ? 13.051 -9.097 -6.288 1.00 84.31 90 SER A C 1
ATOM 692 O O . SER A 1 90 ? 12.271 -9.355 -5.369 1.00 84.31 90 SER A O 1
ATOM 694 N N . TRP A 1 91 ? 12.973 -7.968 -6.985 1.00 90.31 91 TRP A N 1
ATOM 695 C CA . TRP A 1 91 ? 11.899 -6.985 -6.839 1.00 90.31 91 TRP A CA 1
ATOM 696 C C . TRP A 1 91 ? 10.769 -7.287 -7.823 1.00 90.31 91 TRP A C 1
ATOM 698 O O . TRP A 1 91 ? 11.015 -7.707 -8.952 1.00 90.31 91 TRP A O 1
ATOM 708 N N . ARG A 1 92 ? 9.511 -7.116 -7.402 1.00 93.00 92 ARG A N 1
ATOM 709 C CA . ARG A 1 92 ? 8.335 -7.297 -8.269 1.00 93.00 92 ARG A CA 1
ATOM 710 C C . ARG A 1 92 ? 7.488 -6.033 -8.243 1.00 93.00 92 ARG A C 1
ATOM 712 O O . ARG A 1 92 ? 7.022 -5.653 -7.172 1.00 93.00 92 ARG A O 1
ATOM 719 N N . LYS A 1 93 ? 7.242 -5.439 -9.411 1.00 95.25 93 LYS A N 1
ATOM 720 C CA . LYS A 1 93 ? 6.281 -4.343 -9.576 1.00 95.25 93 LYS A CA 1
ATOM 721 C C . LYS A 1 93 ? 4.855 -4.876 -9.408 1.00 95.25 93 LYS A C 1
ATOM 723 O O . LYS A 1 93 ? 4.503 -5.907 -9.995 1.00 95.25 93 LYS A O 1
ATOM 728 N N . ARG A 1 94 ? 4.061 -4.242 -8.549 1.00 97.44 94 ARG A N 1
ATOM 729 C CA . ARG A 1 94 ? 2.650 -4.571 -8.296 1.00 97.44 94 ARG A CA 1
ATOM 730 C C . ARG A 1 94 ? 1.858 -3.286 -8.110 1.00 97.44 94 ARG A C 1
ATOM 732 O O . ARG A 1 94 ? 2.408 -2.294 -7.636 1.00 97.44 94 ARG A O 1
ATOM 739 N N . TYR A 1 95 ? 0.591 -3.321 -8.496 1.00 98.38 95 TYR A N 1
ATOM 740 C CA . TYR A 1 95 ? -0.319 -2.211 -8.254 1.00 98.38 95 TYR A CA 1
ATOM 741 C C . TYR A 1 95 ? -0.953 -2.397 -6.884 1.00 98.38 95 TYR A C 1
ATOM 743 O O . TYR A 1 95 ? -1.512 -3.459 -6.626 1.00 98.38 95 TYR A O 1
ATOM 751 N N . PHE A 1 96 ? -0.827 -1.417 -6.004 1.00 98.38 96 PHE A N 1
ATOM 752 C CA . PHE A 1 96 ? -1.347 -1.464 -4.645 1.00 98.38 96 PHE A CA 1
ATOM 753 C C . PHE A 1 96 ? -2.543 -0.535 -4.493 1.00 98.38 96 PHE A C 1
ATOM 755 O O . PHE A 1 96 ? -2.612 0.498 -5.155 1.00 98.38 96 PHE A O 1
ATOM 762 N N . ALA A 1 97 ? -3.454 -0.899 -3.596 1.00 98.12 97 ALA A N 1
ATOM 763 C CA . ALA A 1 97 ? -4.584 -0.069 -3.202 1.00 98.12 97 ALA A CA 1
ATOM 764 C C . ALA A 1 97 ? -4.888 -0.272 -1.715 1.00 98.12 97 ALA A C 1
ATOM 766 O O . ALA A 1 97 ? -4.943 -1.414 -1.247 1.00 98.12 97 ALA A O 1
ATOM 767 N N . LEU A 1 98 ? -5.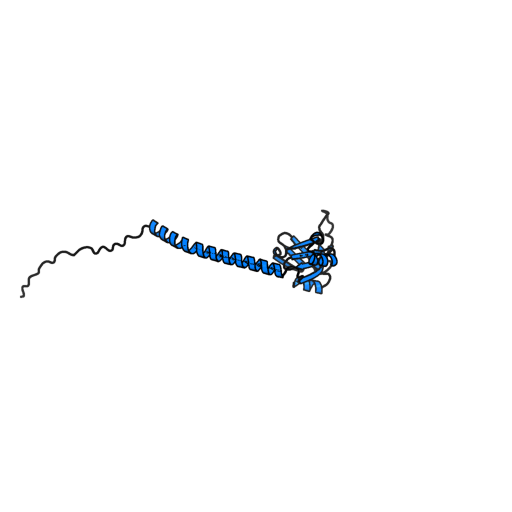079 0.825 -0.989 1.00 97.56 98 LEU A N 1
ATOM 768 C CA . LEU A 1 98 ? -5.455 0.839 0.420 1.00 97.56 98 LEU A CA 1
ATOM 769 C C . LEU A 1 98 ? -6.961 1.086 0.565 1.00 97.56 98 LEU A C 1
ATOM 771 O O . LEU A 1 98 ? -7.468 2.096 0.089 1.00 97.56 98 LEU A O 1
ATOM 775 N N . GLU A 1 99 ? -7.661 0.159 1.217 1.00 95.56 99 GLU A N 1
ATOM 776 C CA . GLU A 1 99 ? -9.085 0.246 1.567 1.00 95.56 99 GLU A CA 1
ATOM 777 C C . GLU A 1 99 ? -9.210 0.071 3.086 1.00 95.56 99 GLU A C 1
ATOM 779 O O . GLU A 1 99 ? -8.934 -1.011 3.620 1.00 95.56 99 GLU A O 1
ATOM 784 N N . GLY A 1 100 ? -9.585 1.139 3.794 1.00 93.69 100 GLY A N 1
ATOM 785 C CA . GLY A 1 100 ? -9.578 1.170 5.257 1.00 93.69 100 GLY A CA 1
ATOM 786 C C . GLY A 1 100 ? -8.220 0.737 5.824 1.00 93.69 100 GLY A C 1
ATOM 787 O O . GLY A 1 100 ? -7.188 1.320 5.513 1.00 93.69 100 GLY A O 1
ATOM 788 N N . ALA A 1 101 ? -8.207 -0.333 6.624 1.00 94.19 101 ALA A N 1
ATOM 789 C CA . ALA A 1 101 ? -6.988 -0.902 7.210 1.00 94.19 101 ALA A CA 1
ATOM 790 C C . ALA A 1 101 ? -6.417 -2.096 6.419 1.00 94.19 101 ALA A C 1
ATOM 792 O O . ALA A 1 101 ? -5.655 -2.895 6.965 1.00 94.19 101 ALA A O 1
ATOM 793 N N . LYS A 1 102 ? -6.803 -2.280 5.154 1.00 96.19 102 LYS A N 1
ATOM 794 C CA . LYS A 1 102 ? -6.367 -3.420 4.345 1.00 96.19 102 LYS A CA 1
ATOM 795 C C . LYS A 1 102 ? -5.750 -2.954 3.037 1.00 96.19 102 LYS A C 1
ATOM 797 O O . LYS A 1 102 ? -6.397 -2.325 2.206 1.00 96.19 102 LYS A O 1
ATOM 802 N N . MET A 1 103 ? -4.487 -3.314 2.840 1.00 97.38 103 MET A N 1
ATOM 803 C CA . MET A 1 103 ? -3.733 -2.955 1.647 1.00 97.38 103 MET A CA 1
ATOM 804 C C . MET A 1 103 ? -3.639 -4.147 0.694 1.00 97.38 103 MET A C 1
ATOM 806 O O . MET A 1 103 ? -2.989 -5.149 0.992 1.00 97.38 103 MET A O 1
ATOM 810 N N . TYR A 1 104 ? -4.277 -4.046 -0.465 1.00 98.12 104 TYR A N 1
ATOM 811 C CA . TYR A 1 104 ? -4.275 -5.071 -1.506 1.00 98.12 104 TYR A CA 1
ATOM 812 C C . TYR A 1 104 ? -3.173 -4.817 -2.525 1.00 98.12 104 TYR A C 1
ATOM 814 O O . TYR A 1 104 ? -2.738 -3.681 -2.712 1.00 98.12 104 TYR A O 1
ATOM 822 N N . TYR A 1 105 ? -2.751 -5.870 -3.225 1.00 98.12 105 TYR A N 1
ATOM 823 C CA . TYR A 1 105 ? -1.916 -5.723 -4.408 1.00 98.12 105 TYR A CA 1
ATOM 824 C C . TYR A 1 105 ? -2.296 -6.674 -5.544 1.00 98.12 105 TYR A C 1
ATOM 826 O O . TYR A 1 105 ? -2.676 -7.829 -5.337 1.00 98.12 105 TYR A O 1
ATOM 834 N N . PHE A 1 106 ? -2.135 -6.168 -6.762 1.00 98.44 106 PHE A N 1
ATOM 835 C CA . PHE A 1 106 ? -2.641 -6.722 -8.012 1.00 98.44 106 PHE A CA 1
ATOM 836 C C . PHE A 1 106 ? -1.522 -6.847 -9.052 1.00 98.44 106 PHE A C 1
ATOM 838 O O . PHE A 1 106 ? -0.446 -6.249 -8.915 1.00 98.44 106 PHE A O 1
ATOM 845 N N . HIS A 1 107 ? -1.765 -7.629 -10.106 1.00 97.44 107 HIS A N 1
ATOM 846 C CA . HIS A 1 107 ? -0.868 -7.664 -11.264 1.00 97.44 107 HIS A CA 1
ATOM 847 C C . HIS A 1 107 ? -0.922 -6.356 -12.061 1.00 97.44 107 HIS A C 1
ATOM 849 O O . HIS A 1 107 ? 0.121 -5.912 -12.538 1.00 97.44 107 HIS A O 1
ATOM 855 N N . SER A 1 108 ? -2.103 -5.740 -12.153 1.00 98.06 108 SER A N 1
ATOM 856 C CA . SER A 1 108 ? -2.354 -4.496 -12.881 1.00 98.06 108 SER A CA 1
ATOM 857 C C . SER A 1 108 ? -3.370 -3.594 -12.170 1.00 98.06 108 SER A C 1
ATOM 859 O O . SER A 1 108 ? -4.104 -4.036 -11.284 1.00 98.06 108 SER A O 1
ATOM 861 N N . ASP A 1 109 ? -3.434 -2.328 -12.577 1.00 97.75 109 ASP A N 1
ATOM 862 C CA . ASP A 1 109 ? -4.474 -1.378 -12.166 1.00 97.75 109 ASP A CA 1
ATOM 863 C C . ASP A 1 109 ? -5.866 -1.786 -12.683 1.00 97.75 109 ASP A C 1
ATOM 865 O O . ASP A 1 109 ? -6.875 -1.570 -12.012 1.00 97.75 109 ASP A O 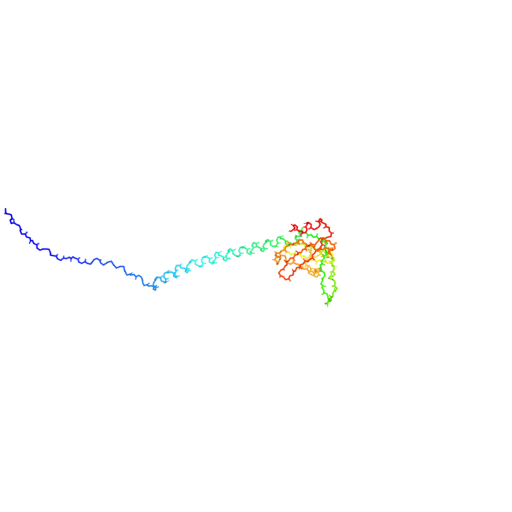1
ATOM 869 N N . VAL A 1 110 ? -5.929 -2.442 -13.846 1.00 98.00 110 VAL A N 1
ATOM 870 C CA . VAL A 1 110 ? -7.169 -2.994 -14.411 1.00 98.00 110 VAL A CA 1
ATOM 871 C C . VAL A 1 110 ? -7.766 -4.060 -13.492 1.00 98.00 110 VAL A C 1
ATOM 873 O O . VAL A 1 110 ? -8.970 -4.033 -13.230 1.00 98.00 110 VAL A O 1
ATOM 876 N N . ASP A 1 111 ? -6.943 -4.970 -12.967 1.00 98.12 111 ASP A N 1
ATOM 877 C CA . ASP A 1 111 ? -7.400 -5.999 -12.023 1.00 98.12 111 ASP A CA 1
ATOM 878 C C . ASP A 1 111 ? -7.891 -5.374 -10.716 1.00 98.12 111 ASP A C 1
ATOM 880 O O . ASP A 1 111 ? -8.918 -5.794 -10.185 1.00 98.12 111 ASP A O 1
ATOM 884 N N . CYS A 1 112 ? -7.210 -4.326 -10.239 1.00 97.75 112 CYS A N 1
ATOM 885 C CA . CYS A 1 112 ? -7.646 -3.545 -9.084 1.00 97.75 112 CYS A CA 1
ATOM 886 C C . CYS A 1 112 ? -9.048 -2.963 -9.309 1.00 97.75 112 CYS A C 1
ATOM 888 O O . CYS A 1 112 ? -9.958 -3.213 -8.521 1.00 97.75 112 CYS A O 1
ATOM 890 N N . ARG A 1 113 ? -9.264 -2.245 -10.418 1.00 96.81 113 ARG A N 1
ATOM 891 C CA . ARG A 1 113 ? -10.577 -1.663 -10.751 1.00 96.81 113 ARG A CA 1
ATOM 892 C C . ARG A 1 113 ? -11.665 -2.734 -10.849 1.00 96.81 113 ARG A C 1
ATOM 894 O O . ARG A 1 113 ? -12.740 -2.577 -10.277 1.00 96.81 113 ARG A O 1
ATOM 901 N N . LYS A 1 114 ? -11.382 -3.853 -11.525 1.00 97.25 114 LYS A N 1
ATOM 902 C CA . LYS A 1 114 ? -12.313 -4.989 -11.617 1.00 97.25 114 LYS A CA 1
ATOM 903 C C . LYS A 1 114 ? -12.632 -5.576 -10.242 1.00 97.25 114 LYS A C 1
ATOM 905 O O . LYS A 1 114 ? -13.793 -5.893 -9.991 1.00 97.25 114 LYS A O 1
ATOM 910 N N . TYR A 1 115 ? -11.647 -5.698 -9.352 1.00 97.00 115 TYR A N 1
ATOM 911 C CA . TYR A 1 115 ? -11.861 -6.183 -7.990 1.00 97.00 115 TYR A CA 1
ATOM 912 C C . TYR A 1 115 ? -12.785 -5.256 -7.201 1.00 97.00 115 TYR A C 1
ATOM 914 O O . TYR A 1 115 ? -13.754 -5.736 -6.627 1.00 97.00 115 TYR A O 1
ATOM 922 N N . PHE A 1 116 ? -12.557 -3.944 -7.208 1.00 94.94 116 PHE A N 1
ATOM 923 C CA . PHE A 1 116 ? -13.417 -3.025 -6.455 1.00 94.94 116 PHE A CA 1
ATOM 924 C C . PHE A 1 116 ? -14.844 -2.920 -7.022 1.00 94.94 116 PHE A C 1
ATOM 926 O O . PHE A 1 116 ? -15.768 -2.645 -6.264 1.00 94.94 116 PHE A O 1
ATOM 933 N N . ASN A 1 117 ? -15.046 -3.257 -8.302 1.00 94.44 117 ASN A N 1
ATOM 934 C CA . ASN A 1 117 ? -16.376 -3.333 -8.919 1.00 94.44 117 ASN A CA 1
ATOM 935 C C . ASN A 1 117 ? -17.103 -4.674 -8.704 1.00 94.44 117 ASN A C 1
ATOM 937 O O . ASN A 1 117 ? -18.328 -4.703 -8.696 1.00 94.44 117 ASN A O 1
ATOM 941 N N . SER A 1 118 ? -16.377 -5.793 -8.586 1.00 95.12 118 SER A N 1
ATOM 942 C CA . SER A 1 118 ? -16.967 -7.151 -8.580 1.00 95.12 118 SER A CA 1
ATOM 943 C C . SER A 1 118 ? -16.748 -7.942 -7.292 1.00 95.12 118 SER A C 1
ATOM 945 O O . SER A 1 118 ? -17.402 -8.956 -7.073 1.00 95.12 118 SER A O 1
ATOM 947 N N . ARG A 1 119 ? -15.783 -7.524 -6.469 1.00 94.06 119 ARG A N 1
ATOM 948 C CA . ARG A 1 119 ? -15.236 -8.260 -5.320 1.00 94.06 119 ARG A CA 1
ATOM 949 C C . ARG A 1 119 ? -14.744 -9.676 -5.649 1.00 94.06 119 ARG A C 1
ATOM 951 O O . ARG A 1 119 ? -14.647 -10.514 -4.757 1.00 94.06 119 ARG A O 1
ATOM 958 N N . ASN A 1 120 ? -14.357 -9.938 -6.904 1.00 95.56 120 ASN A N 1
ATOM 959 C CA . ASN A 1 120 ? -13.756 -11.215 -7.293 1.00 95.56 120 ASN A CA 1
ATOM 960 C C . ASN A 1 120 ? -12.333 -11.369 -6.715 1.00 95.56 120 ASN A C 1
ATOM 962 O O . ASN A 1 120 ? -11.385 -10.734 -7.184 1.00 95.56 120 ASN A O 1
ATOM 966 N N . GLY A 1 121 ? -12.179 -12.256 -5.728 1.00 95.19 121 GLY A N 1
ATOM 967 C CA . GLY A 1 121 ? -10.912 -12.521 -5.044 1.00 95.19 121 GLY A CA 1
ATOM 968 C C . GLY A 1 121 ? -9.792 -13.095 -5.921 1.00 95.19 121 GLY A C 1
ATOM 969 O O . GLY A 1 121 ? -8.629 -12.923 -5.569 1.00 95.19 121 GLY A O 1
ATOM 970 N N . GLU A 1 122 ? -10.090 -13.706 -7.072 1.00 96.44 122 GLU A N 1
ATOM 971 C CA . GLU A 1 122 ? -9.069 -14.265 -7.980 1.00 96.44 122 GLU A CA 1
ATOM 972 C C . GLU A 1 122 ? -8.159 -13.192 -8.598 1.00 96.44 122 GLU A C 1
ATOM 974 O O . GLU A 1 122 ? -7.033 -13.470 -9.012 1.00 96.44 122 GLU A O 1
ATOM 979 N N . LEU A 1 123 ? -8.633 -11.944 -8.634 1.00 97.06 123 LEU A N 1
ATOM 980 C CA . LEU A 1 123 ? -7.877 -10.795 -9.132 1.00 97.06 123 LEU A CA 1
ATOM 981 C C . LEU A 1 123 ? -6.798 -10.337 -8.137 1.00 97.06 123 LEU A C 1
ATOM 983 O O . LEU A 1 123 ? -5.812 -9.705 -8.524 1.00 97.06 123 LEU A O 1
ATOM 987 N N . VAL A 1 124 ? -6.970 -10.651 -6.849 1.00 97.94 124 VAL A N 1
ATOM 988 C CA . VAL A 1 124 ? -6.086 -10.216 -5.765 1.00 97.94 124 VAL A CA 1
ATOM 989 C C . VAL A 1 124 ? -4.871 -11.137 -5.694 1.00 97.94 124 VAL A C 1
ATOM 991 O O . VAL A 1 124 ? -4.983 -12.329 -5.429 1.00 97.94 124 VAL A O 1
ATOM 994 N N . VAL A 1 125 ? -3.668 -10.578 -5.849 1.00 96.94 125 VAL A N 1
ATOM 995 C CA . VAL A 1 125 ? -2.425 -11.354 -5.672 1.00 96.94 125 VAL A CA 1
ATOM 996 C C . VAL A 1 125 ? -2.132 -11.578 -4.193 1.00 96.94 125 VAL A C 1
ATOM 998 O O . VAL A 1 125 ? -1.588 -12.608 -3.799 1.00 96.94 125 VAL A O 1
ATOM 1001 N N . GLY A 1 126 ? -2.468 -10.594 -3.367 1.00 96.56 126 GLY A N 1
ATOM 1002 C CA . GLY A 1 126 ? -2.463 -10.727 -1.924 1.00 96.56 126 GLY A CA 1
ATOM 1003 C C . GLY A 1 126 ? -2.905 -9.444 -1.242 1.00 96.56 126 GLY A C 1
ATOM 1004 O O . GLY A 1 126 ? -3.134 -8.419 -1.884 1.00 96.56 126 GLY A O 1
ATOM 1005 N N . ALA A 1 127 ? -2.999 -9.514 0.080 1.00 96.50 127 ALA A N 1
ATOM 1006 C CA . ALA A 1 127 ? -3.340 -8.384 0.924 1.00 96.50 127 ALA A CA 1
ATOM 1007 C C . ALA A 1 127 ? -2.449 -8.354 2.169 1.00 96.50 127 ALA A C 1
ATOM 1009 O O . ALA A 1 127 ? -1.894 -9.377 2.578 1.00 96.50 127 ALA A O 1
ATOM 1010 N N . ILE A 1 128 ? -2.321 -7.169 2.748 1.00 96.00 128 ILE A N 1
ATOM 1011 C CA . ILE A 1 128 ? -1.659 -6.897 4.016 1.00 96.00 128 ILE A CA 1
ATOM 1012 C C . ILE A 1 128 ? -2.723 -6.295 4.928 1.00 96.00 128 ILE A C 1
ATOM 1014 O O . ILE A 1 128 ? -3.326 -5.278 4.587 1.00 96.00 128 ILE A O 1
ATOM 1018 N N . ASP A 1 129 ? -2.982 -6.952 6.054 1.00 95.56 129 ASP A N 1
ATOM 1019 C CA . ASP A 1 129 ? -3.860 -6.412 7.088 1.00 95.56 129 ASP A CA 1
ATOM 1020 C C . ASP A 1 129 ? -3.044 -5.463 7.967 1.00 95.56 129 ASP A C 1
ATOM 1022 O O . ASP A 1 129 ? -2.119 -5.886 8.664 1.00 95.56 129 ASP A O 1
ATOM 1026 N N . LEU A 1 130 ? -3.343 -4.169 7.887 1.00 95.12 130 LEU A N 1
ATOM 1027 C CA . LEU A 1 130 ? -2.636 -3.137 8.637 1.00 95.12 130 LEU A CA 1
ATOM 1028 C C . LEU A 1 130 ? -3.097 -3.068 10.093 1.00 95.12 130 LEU A C 1
ATOM 1030 O O . LEU A 1 130 ? -2.423 -2.447 10.902 1.00 95.12 130 LEU A O 1
ATOM 1034 N N . ARG A 1 131 ? -4.173 -3.768 10.475 1.00 94.12 131 ARG A N 1
ATOM 1035 C CA . ARG A 1 131 ? -4.544 -3.913 11.894 1.00 94.12 131 ARG A CA 1
ATOM 1036 C C . ARG A 1 131 ? -3.504 -4.704 12.684 1.00 94.12 131 ARG A C 1
ATOM 1038 O O . ARG A 1 131 ? -3.377 -4.519 13.887 1.00 94.12 131 ARG A O 1
ATOM 1045 N N . ASP A 1 132 ? -2.751 -5.567 12.002 1.00 95.00 132 ASP A N 1
ATOM 1046 C CA . ASP A 1 132 ? -1.607 -6.285 12.567 1.00 95.00 132 ASP A CA 1
ATOM 1047 C C . ASP A 1 132 ? -0.286 -5.513 12.431 1.00 95.00 132 ASP A C 1
ATOM 1049 O O . ASP A 1 132 ? 0.761 -6.022 12.854 1.00 95.00 132 ASP A O 1
ATOM 1053 N N . ALA A 1 133 ? -0.302 -4.327 11.810 1.00 96.00 133 ALA A N 1
ATOM 1054 C CA . ALA A 1 133 ? 0.868 -3.474 11.703 1.00 96.00 133 ALA A CA 1
ATOM 1055 C C . ALA A 1 133 ? 1.080 -2.699 13.007 1.00 96.00 133 ALA A C 1
ATOM 1057 O O . ALA A 1 133 ? 0.156 -2.107 13.555 1.00 96.00 133 ALA A O 1
ATOM 1058 N N . PHE A 1 134 ? 2.316 -2.704 13.501 1.00 96.44 134 PHE A N 1
ATOM 1059 C CA . PHE A 1 134 ? 2.686 -2.033 14.753 1.00 96.44 134 PHE A CA 1
ATOM 1060 C C . PHE A 1 134 ? 3.795 -0.993 14.572 1.00 96.44 134 PHE A C 1
ATOM 1062 O O . PHE A 1 134 ? 4.107 -0.257 15.505 1.00 96.44 134 PHE A O 1
ATOM 1069 N N . LYS A 1 135 ? 4.421 -0.937 13.390 1.00 96.31 135 LYS A N 1
ATOM 1070 C CA . LYS A 1 135 ? 5.442 0.060 13.059 1.00 96.31 135 LYS A CA 1
ATOM 1071 C C . LYS A 1 135 ? 5.494 0.302 11.552 1.00 96.31 135 LYS A C 1
ATOM 1073 O O . LYS A 1 135 ? 5.512 -0.650 10.769 1.00 96.31 135 LYS A O 1
ATOM 1078 N N . LEU A 1 136 ? 5.586 1.572 11.177 1.00 96.44 136 LEU A N 1
ATOM 1079 C CA . LEU A 1 136 ? 5.869 2.048 9.826 1.00 96.44 136 LEU A CA 1
ATOM 1080 C C . LEU A 1 136 ? 7.182 2.840 9.867 1.00 96.44 136 LEU A C 1
ATOM 1082 O O . LEU A 1 136 ? 7.354 3.686 10.741 1.00 96.44 136 LEU A O 1
ATOM 1086 N N . GLU A 1 137 ? 8.126 2.549 8.975 1.00 97.06 137 GLU A N 1
ATOM 1087 C CA . GLU A 1 137 ? 9.406 3.269 8.913 1.00 97.06 137 GLU A CA 1
ATOM 1088 C C . GLU A 1 137 ? 9.896 3.445 7.473 1.00 97.06 137 GLU A C 1
ATOM 1090 O O . GLU A 1 137 ? 9.606 2.632 6.591 1.00 97.06 137 GLU A O 1
ATOM 1095 N N . GLN A 1 138 ? 10.674 4.501 7.235 1.00 97.00 138 GLN A N 1
ATOM 1096 C CA . GLN A 1 138 ? 11.442 4.630 6.003 1.00 97.00 138 GLN A CA 1
ATOM 1097 C C . GLN A 1 138 ? 12.617 3.643 6.035 1.00 97.00 138 GLN A C 1
ATOM 1099 O O . GLN A 1 138 ? 13.297 3.493 7.046 1.00 97.00 138 GLN A O 1
ATOM 1104 N N . SER A 1 139 ? 12.877 2.973 4.916 1.00 95.44 139 SER A N 1
ATOM 1105 C CA . SER A 1 139 ? 14.028 2.089 4.777 1.00 95.44 139 SER A CA 1
ATOM 1106 C C . SER A 1 139 ? 15.312 2.886 4.550 1.00 95.44 139 SER A C 1
ATOM 1108 O O . SER A 1 139 ? 15.367 3.749 3.677 1.00 95.44 139 SER A O 1
ATOM 1110 N N . GLU A 1 140 ? 16.364 2.525 5.280 1.00 93.44 140 GLU A N 1
ATOM 1111 C CA . GLU A 1 140 ? 17.717 3.089 5.142 1.00 93.44 140 GLU A CA 1
ATOM 1112 C C . GLU A 1 140 ? 18.581 2.340 4.114 1.00 93.44 140 GLU A C 1
ATOM 1114 O O . GLU A 1 140 ? 19.754 2.648 3.910 1.00 93.44 140 GLU A O 1
ATOM 1119 N N . ARG A 1 141 ? 18.026 1.307 3.469 1.00 89.56 141 ARG A N 1
ATOM 1120 C CA . ARG A 1 141 ? 18.765 0.499 2.499 1.00 89.56 141 ARG A CA 1
ATOM 1121 C C . ARG A 1 141 ? 19.104 1.322 1.258 1.00 89.56 141 ARG A C 1
ATOM 1123 O O . ARG A 1 141 ? 18.235 1.945 0.659 1.00 89.56 141 ARG A O 1
ATOM 1130 N N . LEU A 1 142 ? 20.363 1.234 0.840 1.00 87.69 142 LEU A N 1
ATOM 1131 C CA . LEU A 1 142 ? 20.880 1.929 -0.343 1.00 87.69 142 LEU A CA 1
ATOM 1132 C C . LEU A 1 142 ? 20.748 1.103 -1.632 1.00 87.69 142 LEU A C 1
ATOM 1134 O O . LEU A 1 142 ? 20.893 1.635 -2.723 1.00 87.69 142 LEU A O 1
ATOM 1138 N N . ASP A 1 143 ? 20.462 -0.197 -1.519 1.00 87.56 143 ASP A N 1
ATOM 1139 C CA . ASP A 1 143 ? 20.340 -1.134 -2.643 1.00 87.56 143 ASP A CA 1
ATOM 1140 C C . ASP A 1 143 ? 18.894 -1.280 -3.159 1.00 87.56 143 ASP A C 1
ATOM 1142 O O . ASP A 1 143 ? 18.527 -2.286 -3.776 1.00 87.56 143 ASP A O 1
ATOM 1146 N N . LEU A 1 144 ? 18.043 -0.298 -2.858 1.00 89.38 144 LEU A N 1
ATOM 1147 C CA . LEU A 1 144 ? 16.638 -0.289 -3.248 1.00 89.38 144 LEU A CA 1
ATOM 1148 C C . LEU A 1 144 ? 16.445 0.382 -4.611 1.00 89.38 144 LEU A C 1
ATOM 1150 O O . LEU A 1 144 ? 17.173 1.314 -4.942 1.00 89.38 144 LEU A O 1
ATOM 1154 N N . PRO A 1 145 ? 15.433 -0.034 -5.393 1.00 87.88 145 PRO A N 1
ATOM 1155 C CA . PRO A 1 145 ? 15.123 0.616 -6.667 1.00 87.88 145 PRO A CA 1
ATOM 1156 C C . PRO A 1 145 ? 14.638 2.067 -6.503 1.00 87.88 145 PRO A C 1
ATOM 1158 O O . PRO A 1 145 ? 14.781 2.861 -7.424 1.00 87.88 145 PRO A O 1
ATOM 1161 N N . ALA A 1 146 ? 14.044 2.394 -5.353 1.00 91.88 146 ALA A N 1
ATOM 1162 C CA . ALA A 1 146 ? 13.560 3.718 -4.967 1.00 91.88 146 ALA A CA 1
ATOM 1163 C C . ALA A 1 146 ? 13.449 3.783 -3.431 1.00 91.88 146 ALA A C 1
ATOM 1165 O O . ALA A 1 146 ? 13.704 2.779 -2.751 1.00 91.88 146 ALA A O 1
ATOM 1166 N N . ARG A 1 147 ? 13.035 4.931 -2.872 1.00 95.19 147 ARG A N 1
ATOM 1167 C CA . ARG A 1 147 ? 12.803 5.075 -1.423 1.00 95.19 147 ARG A CA 1
ATOM 1168 C C . ARG A 1 147 ? 11.859 3.985 -0.920 1.00 95.19 147 ARG A C 1
ATOM 1170 O O . ARG A 1 147 ? 10.789 3.756 -1.479 1.00 95.19 147 ARG A O 1
ATOM 1177 N N . GLY A 1 148 ? 12.287 3.279 0.122 1.00 95.75 148 GLY A N 1
ATOM 1178 C CA . GLY A 1 148 ? 11.549 2.149 0.674 1.00 95.75 148 GLY A CA 1
ATOM 1179 C C . GLY A 1 148 ? 10.721 2.530 1.891 1.00 95.75 148 GLY A C 1
ATOM 1180 O O . GLY A 1 148 ? 11.180 3.289 2.738 1.00 95.75 148 GLY A O 1
ATOM 1181 N N . ILE A 1 149 ? 9.545 1.932 2.014 1.00 97.44 149 ILE A N 1
ATOM 1182 C CA . ILE A 1 149 ? 8.704 1.924 3.208 1.00 97.44 149 ILE A CA 1
ATOM 1183 C C . ILE A 1 149 ? 8.725 0.500 3.768 1.00 97.44 149 ILE A C 1
ATOM 1185 O O . ILE A 1 149 ? 8.517 -0.473 3.032 1.00 97.44 149 ILE A O 1
ATOM 1189 N N . VAL A 1 150 ? 8.994 0.368 5.066 1.00 97.25 150 VAL A N 1
ATOM 1190 C CA . VAL A 1 150 ? 8.928 -0.900 5.792 1.00 97.25 150 VAL A CA 1
ATOM 1191 C C . VAL A 1 150 ? 7.691 -0.897 6.684 1.00 97.25 150 VAL A C 1
ATOM 1193 O O . VAL A 1 150 ? 7.568 -0.091 7.603 1.00 97.25 150 VAL A O 1
ATOM 1196 N N . ILE A 1 151 ? 6.786 -1.837 6.422 1.00 97.31 151 ILE A N 1
ATOM 1197 C CA . ILE A 1 151 ? 5.581 -2.077 7.218 1.00 97.31 151 ILE A CA 1
ATOM 1198 C C . ILE A 1 151 ? 5.832 -3.314 8.076 1.00 97.31 151 ILE A C 1
ATOM 1200 O O . ILE A 1 151 ? 5.919 -4.437 7.560 1.00 97.31 151 ILE A O 1
ATOM 1204 N N . HIS A 1 152 ? 5.954 -3.126 9.386 1.00 97.31 152 HIS A N 1
ATOM 1205 C CA . HIS A 1 152 ? 6.131 -4.219 10.336 1.00 97.31 152 HIS A CA 1
ATOM 1206 C C . HIS A 1 152 ? 4.776 -4.718 10.806 1.00 97.31 152 HIS A C 1
ATOM 1208 O O . HIS A 1 152 ? 4.070 -4.036 11.545 1.00 97.31 152 HIS A O 1
ATOM 1214 N N . THR A 1 153 ? 4.434 -5.928 10.372 1.00 96.44 153 THR A N 1
ATOM 1215 C CA . THR A 1 153 ? 3.276 -6.684 10.861 1.00 96.44 153 THR A CA 1
ATOM 1216 C C . THR A 1 153 ? 3.725 -7.765 11.833 1.00 96.44 153 THR A C 1
ATOM 1218 O O . THR A 1 153 ? 4.891 -8.168 11.810 1.00 96.44 153 THR A O 1
ATOM 1221 N N . ARG A 1 154 ? 2.797 -8.301 12.632 1.00 94.56 154 ARG A N 1
ATOM 1222 C CA . ARG A 1 154 ? 3.053 -9.351 13.639 1.00 94.56 154 ARG A CA 1
ATOM 1223 C C . ARG A 1 154 ? 3.990 -10.483 13.189 1.00 94.56 154 ARG A C 1
ATOM 1225 O O . ARG A 1 154 ? 4.803 -10.954 13.975 1.00 94.56 154 ARG A O 1
ATOM 1232 N N . HIS A 1 155 ? 3.878 -10.929 11.937 1.00 91.69 155 HIS A N 1
ATOM 1233 C CA . HIS A 1 155 ? 4.623 -12.088 11.423 1.00 91.69 155 HIS A CA 1
ATOM 1234 C C . HIS A 1 155 ? 5.604 -11.757 10.298 1.00 91.69 155 HIS A C 1
ATOM 1236 O O . HIS A 1 155 ? 6.320 -12.640 9.818 1.00 91.69 155 HIS A O 1
ATOM 1242 N N . ARG A 1 156 ? 5.614 -10.512 9.812 1.00 92.81 156 ARG A N 1
ATOM 1243 C CA . ARG A 1 156 ? 6.370 -10.156 8.613 1.00 92.81 156 ARG A CA 1
ATOM 1244 C C . ARG A 1 156 ? 6.661 -8.664 8.539 1.00 92.81 156 ARG A C 1
ATOM 1246 O O . ARG A 1 156 ? 5.757 -7.846 8.673 1.00 92.81 156 ARG A O 1
ATOM 1253 N N . ALA A 1 157 ? 7.894 -8.332 8.174 1.00 93.75 157 ALA A N 1
ATOM 1254 C CA . ALA A 1 157 ? 8.235 -7.017 7.651 1.00 93.75 157 ALA A CA 1
ATOM 1255 C C . ALA A 1 157 ? 8.040 -6.999 6.126 1.00 93.75 157 ALA A C 1
ATOM 1257 O O . ALA A 1 157 ? 8.596 -7.831 5.393 1.00 93.75 157 ALA A O 1
ATOM 1258 N N . TRP A 1 158 ? 7.220 -6.073 5.643 1.00 95.31 158 TRP A N 1
ATOM 1259 C CA . TRP A 1 158 ? 6.989 -5.841 4.224 1.00 95.31 158 TRP A CA 1
ATOM 1260 C C . TRP A 1 158 ? 7.779 -4.624 3.778 1.00 95.31 158 TRP A C 1
ATOM 1262 O O . TRP A 1 158 ? 7.569 -3.540 4.296 1.00 95.31 158 TRP A O 1
ATOM 1272 N N . LEU A 1 159 ? 8.661 -4.812 2.799 1.00 95.50 159 LEU A N 1
ATOM 1273 C CA . LEU A 1 159 ? 9.397 -3.724 2.169 1.00 95.50 159 LEU A CA 1
ATOM 1274 C C . LEU A 1 159 ? 8.818 -3.451 0.781 1.00 95.50 159 LEU A C 1
ATOM 1276 O O . LEU A 1 159 ? 8.812 -4.346 -0.082 1.00 95.50 159 LEU A O 1
ATOM 1280 N N . VAL A 1 160 ? 8.326 -2.228 0.608 1.00 96.62 160 VAL A N 1
ATOM 1281 C CA . VAL A 1 160 ? 7.748 -1.703 -0.631 1.00 96.62 160 VAL A CA 1
ATOM 1282 C C . VAL A 1 160 ? 8.443 -0.401 -1.019 1.00 96.62 160 VAL A C 1
ATOM 1284 O O . VAL A 1 160 ? 8.867 0.349 -0.151 1.00 96.62 160 VAL A O 1
ATOM 1287 N N . CYS A 1 161 ? 8.583 -0.143 -2.312 1.00 97.00 161 CYS A N 1
ATOM 1288 C CA . CYS A 1 161 ? 9.241 1.040 -2.854 1.00 97.00 161 CYS A CA 1
ATOM 1289 C C . CYS A 1 161 ? 8.298 1.697 -3.875 1.00 97.00 161 CYS A C 1
ATOM 1291 O O . CYS A 1 161 ? 8.166 1.164 -4.987 1.00 97.00 161 CYS A O 1
ATOM 1293 N N . PRO A 1 162 ? 7.606 2.786 -3.503 1.00 97.12 162 PRO A N 1
ATOM 1294 C CA . PRO A 1 162 ? 6.885 3.650 -4.439 1.00 97.12 162 PRO A CA 1
ATOM 1295 C C . PRO A 1 162 ? 7.792 4.159 -5.5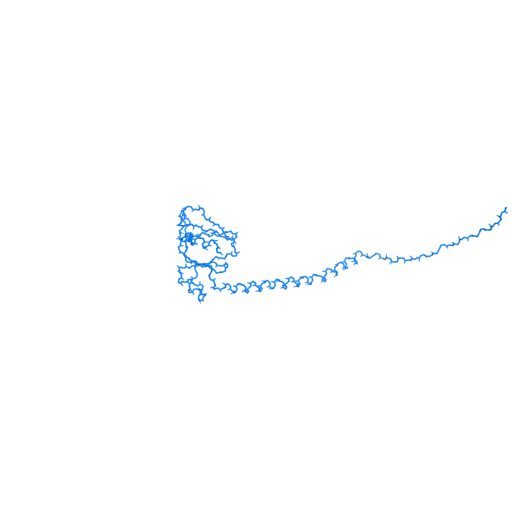67 1.00 97.12 162 PRO A C 1
ATOM 1297 O O . PRO A 1 162 ? 9.002 4.266 -5.379 1.00 97.12 162 PRO A O 1
ATOM 1300 N N . GLU A 1 163 ? 7.238 4.402 -6.760 1.00 93.31 163 GLU A N 1
ATOM 1301 C CA . GLU A 1 163 ? 8.055 4.737 -7.942 1.00 93.31 163 GLU A CA 1
ATOM 1302 C C . GLU A 1 163 ? 8.637 6.154 -7.892 1.00 93.31 163 GLU A C 1
ATOM 1304 O O . GLU A 1 163 ? 9.729 6.376 -8.413 1.00 93.31 163 GLU A O 1
ATOM 1309 N N . THR A 1 164 ? 7.934 7.094 -7.257 1.00 95.19 164 THR A N 1
ATOM 1310 C CA . THR A 1 164 ? 8.346 8.498 -7.144 1.00 95.19 164 THR A CA 1
ATOM 1311 C C . THR A 1 164 ? 8.393 8.960 -5.688 1.00 95.19 164 THR A C 1
ATOM 1313 O O . THR A 1 164 ? 7.778 8.357 -4.807 1.00 95.19 164 THR A O 1
ATOM 1316 N N . ASP A 1 165 ? 9.094 10.065 -5.424 1.00 95.00 165 ASP A N 1
ATOM 1317 C CA . ASP A 1 165 ? 9.116 10.686 -4.091 1.00 95.00 165 ASP A CA 1
ATOM 1318 C C . ASP A 1 165 ? 7.742 11.213 -3.668 1.00 95.00 165 ASP A C 1
ATOM 1320 O O . ASP A 1 165 ? 7.392 11.151 -2.492 1.00 95.00 165 ASP A O 1
ATOM 1324 N N . GLN A 1 166 ? 6.943 11.688 -4.627 1.00 96.06 166 GLN A N 1
ATOM 1325 C CA . GLN A 1 166 ? 5.569 12.107 -4.366 1.00 96.06 166 GLN A CA 1
ATOM 1326 C C . GLN A 1 166 ? 4.705 10.915 -3.950 1.00 96.06 166 GLN A C 1
ATOM 1328 O O . GLN A 1 166 ? 3.971 11.011 -2.967 1.00 96.06 166 GLN A O 1
ATOM 1333 N N . ASP A 1 167 ? 4.829 9.783 -4.650 1.00 96.44 167 ASP A N 1
ATOM 1334 C CA . ASP A 1 167 ? 4.140 8.554 -4.257 1.00 96.44 167 ASP A CA 1
ATOM 1335 C C . ASP A 1 167 ? 4.612 8.082 -2.883 1.00 96.44 167 ASP A C 1
ATOM 1337 O O . ASP A 1 167 ? 3.797 7.633 -2.086 1.00 96.44 167 ASP A O 1
ATOM 1341 N N . PHE A 1 168 ? 5.908 8.203 -2.580 1.00 96.81 168 PHE A N 1
ATOM 1342 C CA . PHE A 1 168 ? 6.433 7.882 -1.257 1.00 96.81 168 PHE A CA 1
ATOM 1343 C C . PHE A 1 168 ? 5.723 8.676 -0.166 1.00 96.81 168 PHE A C 1
ATOM 1345 O O . PHE A 1 168 ? 5.204 8.069 0.765 1.00 96.81 168 PHE A O 1
ATOM 1352 N N . THR A 1 169 ? 5.671 10.002 -0.289 1.00 96.69 169 THR A N 1
ATOM 1353 C CA . THR A 1 169 ? 4.996 10.856 0.696 1.00 96.69 169 THR A CA 1
ATOM 1354 C C . THR A 1 169 ? 3.513 10.508 0.792 1.00 96.69 169 THR A C 1
ATOM 1356 O O . THR A 1 169 ? 3.012 10.270 1.884 1.00 96.69 169 THR A O 1
ATOM 1359 N N . MET A 1 170 ? 2.832 10.362 -0.349 1.00 96.19 170 MET A N 1
ATOM 1360 C CA . MET A 1 170 ? 1.415 9.994 -0.395 1.00 96.19 170 MET A CA 1
ATOM 1361 C C . MET A 1 170 ? 1.126 8.658 0.308 1.00 96.19 170 MET A C 1
ATOM 1363 O O . MET A 1 170 ? 0.123 8.541 1.000 1.00 96.19 170 MET A O 1
ATOM 1367 N N . TRP A 1 171 ? 1.983 7.648 0.136 1.00 96.94 171 TRP A N 1
ATOM 1368 C CA . TRP A 1 171 ? 1.828 6.343 0.786 1.00 96.94 171 TRP A CA 1
ATOM 1369 C C . TRP A 1 171 ? 2.249 6.334 2.256 1.00 96.94 171 TRP A C 1
ATOM 1371 O O . TRP A 1 171 ? 1.735 5.516 3.012 1.00 96.94 171 TRP A O 1
ATOM 1381 N N . PHE A 1 172 ? 3.213 7.167 2.650 1.00 94.88 172 PHE A N 1
ATOM 1382 C CA . PHE A 1 172 ? 3.724 7.209 4.020 1.00 94.88 172 PHE A CA 1
ATOM 1383 C C . PHE A 1 172 ? 2.794 7.978 4.968 1.00 94.88 172 PHE A C 1
ATOM 1385 O O . PHE A 1 172 ? 2.726 7.636 6.146 1.00 94.88 172 PHE A O 1
ATOM 1392 N N . ASP A 1 173 ? 2.071 8.972 4.444 1.00 93.94 173 ASP A N 1
ATOM 1393 C CA . ASP A 1 173 ? 1.175 9.842 5.216 1.00 93.94 173 ASP A CA 1
ATOM 1394 C C . ASP A 1 173 ? -0.291 9.350 5.266 1.00 93.94 173 ASP A C 1
ATOM 1396 O O . ASP A 1 173 ? -1.097 9.930 5.996 1.00 93.94 173 ASP A O 1
ATOM 1400 N N . ALA A 1 174 ? -0.648 8.323 4.482 1.00 89.81 174 ALA A N 1
ATOM 1401 C CA . ALA A 1 174 ? -2.002 7.752 4.394 1.00 89.81 174 ALA A CA 1
ATOM 1402 C C . ALA A 1 174 ? -2.360 6.843 5.581 1.00 89.81 174 ALA A C 1
ATOM 1404 O O . ALA A 1 174 ? -3.535 6.911 6.016 1.00 89.81 174 ALA A O 1
#

Secondary structure (DSSP, 8-state):
----------PPP--------PPPHHHHHHHHHHHHHHHHHHHHHHHHHHHHHHHHHHHHHHHHSTT-EEEEEEEEEEPP--S-SSPPPPEEEEEEEEETTEEEEESSHHHHHHHHHH--GGG--EEEEGGGEEEEEE---SSSSS--EEEEETTEEEEEEESSHHHHHHHH--

InterPro domains:
  IPR001849 Pleckstrin homology domain [PF00169] (71-174)
  IPR001849 Pleckstrin homology domain [PS50003] (68-174)
  IPR001849 Pleckstrin homology domain [SM00233] (69-174)
  IPR011993 PH-like domain superfamily [G3DSA:2.30.29.30] (49-174)

Organism: Plasmopara viticola (NCBI:txid143451)